Protein AF-X6MEN5-F1 (afdb_monomer_lite)

Sequence (130 aa):
MIDRKQEIPHSGVFADLMWSDPEDIDTWELSPRGAGWLFGHKVSDQFNQLNGVDLICRAHQLVQDGYKYHFEKENVITVWSAPNYVYRCGNVAAILQLDEKLNQEIKIFTETEQNKKALSLMKKNIMYFL

Secondary structure (DSSP, 8-state):
----SSPPPSSSHHHHHHH-EE-SSSSEEE-TTSSSEEE-HHHHHHHHHHHT-S-EEE--S--TTSEEEESTT--EEEE---TTGGGTS---EEEEEE-TT--EEEEEE---HHHHHHHHHHHHH-----

pLDDT: mean 91.79, std 12.65, range [38.53, 98.75]

Foldseek 3Di:
DDDDPDDQDQDDDSQQVVDEEEDCDCAWDPDPVSTHIHGYDNHLVVVCVVVVHQAAEEEDDDDQAQKDQDDPSSRYMYGAADACPVVPSRGWHWDWDQDPVGDTDIDIGHDDPVSVVVSVVVVVPPDDDD

InterPro domains:
  IPR004843 Calcineurin-like, phosphoesterase domain [PF00149] (2-63)
  IPR006186 Serine/threonine-specific protein phosphatase/bis(5-nucleosyl)-tetraphosphatase [PR00114] (52-72)
  IPR006186 Serine/threonine-specific protein phosphatase/bis(5-nucleosyl)-tetraphosphatase [PR00114] (75-91)
  IPR006186 Serine/threonine-specific protein phosphatase/bis(5-nucleosyl)-tetraphosphatase [SM00156] (1-113)
  IPR029052 Metallo-dependent phosphatase-like [G3DSA:3.60.21.10] (1-130)
  IPR029052 Metallo-dependent phosphatase-like [SSF56300] (2-117)
  IPR047129 Serine/Threonine protein phosphatase PP2A-like [PTHR45619] (2-130)

Structure (mmCIF, N/CA/C/O backbone):
data_AF-X6MEN5-F1
#
_entry.id   AF-X6MEN5-F1
#
loop_
_atom_site.group_PDB
_atom_site.id
_atom_site.type_symbol
_atom_site.label_atom_id
_atom_site.label_alt_id
_atom_site.label_comp_id
_atom_site.label_asym_id
_atom_site.label_entity_id
_atom_site.label_seq_id
_atom_site.pdbx_PDB_ins_code
_atom_site.Cartn_x
_atom_site.Cartn_y
_atom_site.Cartn_z
_atom_site.occupancy
_atom_site.B_iso_or_equiv
_atom_site.auth_seq_id
_atom_site.auth_comp_id
_atom_site.auth_asym_id
_atom_site.auth_atom_id
_atom_site.pdbx_PDB_model_num
ATOM 1 N N . MET A 1 1 ? 6.166 -21.739 -7.730 1.00 79.62 1 MET A N 1
ATOM 2 C CA . MET A 1 1 ? 5.606 -21.699 -6.359 1.00 79.62 1 MET A CA 1
ATOM 3 C C . MET A 1 1 ? 6.711 -21.240 -5.415 1.00 79.62 1 MET A C 1
ATOM 5 O O . MET A 1 1 ? 7.824 -21.718 -5.584 1.00 79.62 1 MET A O 1
ATOM 9 N N . ILE A 1 2 ? 6.442 -20.297 -4.503 1.00 91.62 2 ILE A N 1
ATOM 10 C CA . ILE A 1 2 ? 7.433 -19.755 -3.548 1.00 91.62 2 ILE A CA 1
ATOM 11 C C . ILE A 1 2 ? 7.409 -20.610 -2.272 1.00 91.62 2 ILE A C 1
ATOM 13 O O . ILE A 1 2 ? 6.3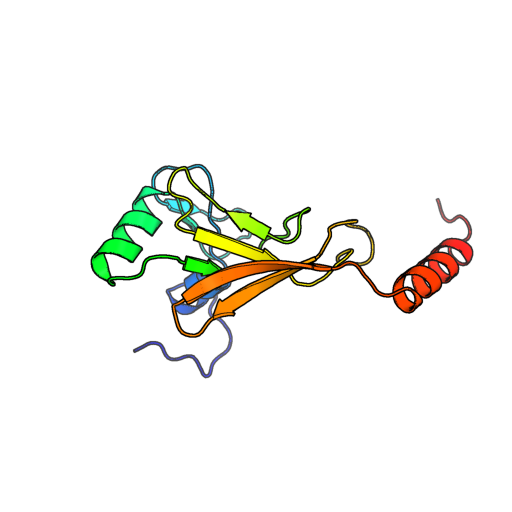31 -20.815 -1.711 1.00 91.62 2 ILE A O 1
ATOM 17 N N . ASP A 1 3 ? 8.563 -21.097 -1.807 1.00 93.31 3 ASP A N 1
ATOM 18 C CA . ASP A 1 3 ? 8.663 -21.720 -0.481 1.00 93.31 3 ASP A CA 1
ATOM 19 C C . ASP A 1 3 ? 8.713 -20.633 0.600 1.00 93.31 3 ASP A C 1
ATOM 21 O O . ASP A 1 3 ? 9.597 -19.780 0.598 1.00 93.31 3 ASP A O 1
ATOM 25 N N . ARG A 1 4 ? 7.739 -20.648 1.509 1.00 94.94 4 ARG A N 1
ATOM 26 C CA . ARG A 1 4 ? 7.506 -19.587 2.502 1.00 94.94 4 ARG A CA 1
ATOM 27 C C . ARG A 1 4 ? 7.565 -20.073 3.948 1.00 94.94 4 ARG A C 1
ATOM 29 O O . ARG A 1 4 ? 7.289 -19.297 4.855 1.00 94.94 4 ARG A O 1
ATOM 36 N N . LYS A 1 5 ? 7.860 -21.357 4.181 1.00 96.06 5 LYS A N 1
ATOM 37 C CA . LYS A 1 5 ? 8.004 -21.927 5.535 1.00 96.06 5 LYS A CA 1
ATOM 38 C C . LYS A 1 5 ? 9.465 -21.863 5.983 1.00 96.06 5 LYS A C 1
ATOM 40 O O . LYS A 1 5 ? 10.045 -22.861 6.395 1.00 96.06 5 LYS A O 1
ATOM 45 N N . GLN A 1 6 ? 10.043 -20.679 5.857 1.00 94.69 6 GLN A N 1
ATOM 46 C CA . GLN A 1 6 ? 11.438 -20.385 6.148 1.00 94.69 6 GLN A CA 1
ATOM 47 C C . GLN A 1 6 ? 11.557 -18.949 6.660 1.00 94.69 6 GLN A C 1
ATOM 49 O O . GLN A 1 6 ? 10.615 -18.165 6.520 1.00 94.69 6 GLN A O 1
ATOM 54 N N . GLU A 1 7 ? 12.714 -18.619 7.229 1.00 96.06 7 GLU A N 1
ATOM 55 C CA . GLU A 1 7 ? 13.070 -17.228 7.510 1.00 96.06 7 GLU A CA 1
ATOM 56 C C . GLU A 1 7 ? 13.048 -16.412 6.212 1.00 96.06 7 GLU A C 1
ATOM 58 O O . GLU A 1 7 ? 13.348 -16.947 5.140 1.00 96.06 7 GLU A O 1
ATOM 63 N N . ILE A 1 8 ? 12.683 -15.129 6.294 1.00 94.88 8 ILE A N 1
ATOM 64 C CA . ILE A 1 8 ? 12.683 -14.262 5.112 1.00 94.88 8 ILE A CA 1
ATOM 65 C C . ILE A 1 8 ? 14.128 -14.179 4.586 1.00 94.88 8 ILE A C 1
ATOM 67 O O . ILE A 1 8 ? 15.012 -13.734 5.320 1.00 94.88 8 ILE A O 1
ATOM 71 N N . PRO A 1 9 ? 14.397 -14.595 3.333 1.00 93.62 9 PRO A N 1
ATOM 72 C CA . PRO A 1 9 ? 15.739 -14.523 2.769 1.00 93.62 9 PRO A CA 1
ATOM 73 C C . PRO A 1 9 ? 16.235 -13.077 2.650 1.00 93.62 9 PRO A C 1
ATOM 75 O O . PRO A 1 9 ? 15.448 -12.135 2.616 1.00 93.62 9 PRO A O 1
ATOM 78 N N . HIS A 1 10 ? 17.547 -12.889 2.493 1.00 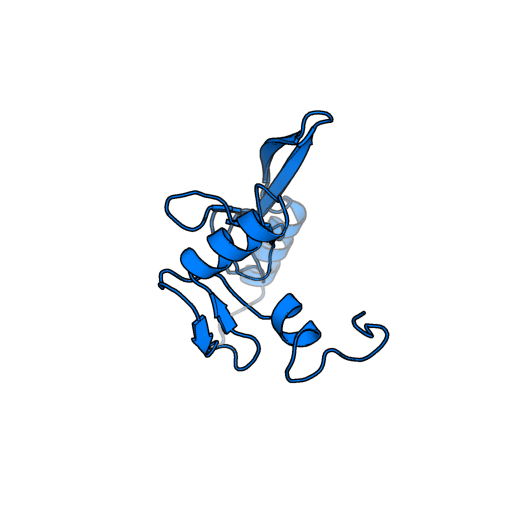90.38 10 HIS A N 1
ATOM 79 C CA . HIS A 1 10 ? 18.117 -11.559 2.242 1.00 90.38 10 HIS A CA 1
ATOM 80 C C . HIS A 1 10 ? 17.816 -11.012 0.836 1.00 90.38 10 HIS A C 1
ATOM 82 O O . HIS A 1 10 ? 17.968 -9.816 0.602 1.00 90.38 10 HIS A O 1
ATOM 88 N N . SER A 1 11 ? 17.421 -11.867 -0.111 1.00 92.25 11 SER A N 1
ATOM 89 C CA . SER A 1 11 ? 17.123 -11.478 -1.491 1.00 92.25 11 SER A CA 1
ATOM 90 C C . SER A 1 11 ? 16.145 -12.438 -2.170 1.00 92.25 11 SER A C 1
ATOM 92 O O . SER A 1 11 ? 15.890 -13.550 -1.699 1.00 92.25 11 SER A O 1
ATOM 94 N N . GLY A 1 12 ? 15.608 -11.999 -3.309 1.00 93.88 12 GLY A N 1
ATOM 95 C CA . GLY A 1 12 ? 14.678 -12.762 -4.131 1.00 93.88 12 GLY A CA 1
ATOM 96 C C . GLY A 1 12 ? 13.219 -12.518 -3.762 1.00 93.88 12 GLY A C 1
ATOM 97 O O . GLY A 1 12 ? 12.896 -11.814 -2.810 1.00 93.88 12 GLY A O 1
ATOM 98 N N . VAL A 1 13 ? 12.322 -13.160 -4.508 1.00 94.62 13 VAL A N 1
ATOM 99 C CA . VAL A 1 13 ? 10.892 -12.814 -4.548 1.00 94.62 13 VAL A CA 1
ATOM 100 C C . VAL A 1 13 ? 10.192 -12.773 -3.187 1.00 94.62 13 VAL A C 1
ATOM 102 O O . VAL A 1 13 ? 9.310 -11.946 -2.988 1.00 94.62 13 VAL A O 1
ATOM 105 N N . PHE A 1 14 ? 10.563 -13.633 -2.231 1.00 96.00 14 PHE A N 1
ATOM 106 C CA . PHE A 1 14 ? 9.959 -13.595 -0.896 1.00 96.00 14 PHE A CA 1
ATOM 107 C C . PHE A 1 14 ? 10.416 -12.355 -0.110 1.00 96.00 14 PHE A C 1
ATOM 109 O O . PHE A 1 14 ? 9.595 -11.690 0.516 1.00 96.00 14 PHE A O 1
ATOM 116 N N . ALA A 1 15 ? 11.699 -12.00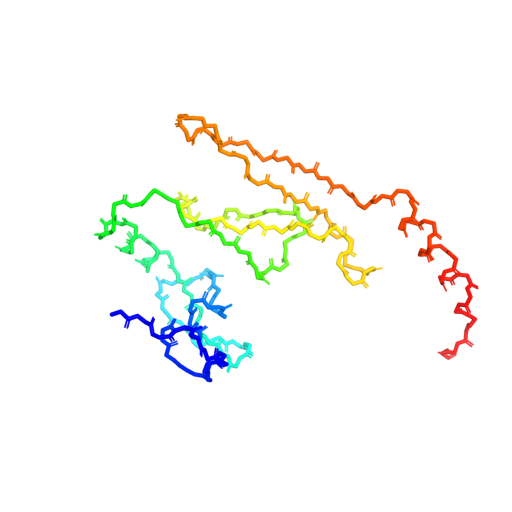1 -0.199 1.00 96.06 15 ALA A N 1
ATOM 117 C CA . ALA A 1 15 ? 12.219 -10.774 0.390 1.00 96.06 15 ALA A CA 1
ATOM 118 C C . ALA A 1 15 ? 11.589 -9.540 -0.273 1.00 96.06 15 ALA A C 1
ATOM 120 O O . ALA A 1 15 ? 11.098 -8.650 0.418 1.00 96.06 15 ALA A O 1
ATOM 121 N N . ASP A 1 16 ? 11.524 -9.528 -1.606 1.00 97.00 16 ASP A N 1
ATOM 122 C CA . ASP A 1 16 ? 10.998 -8.400 -2.375 1.00 97.00 16 ASP A CA 1
ATOM 123 C C . ASP A 1 16 ? 9.520 -8.135 -2.054 1.00 97.00 16 ASP A C 1
ATOM 125 O O . ASP A 1 16 ? 9.132 -6.978 -1.895 1.00 97.00 16 ASP A O 1
ATOM 129 N N . LEU A 1 17 ? 8.710 -9.184 -1.863 1.00 97.00 17 LEU A N 1
ATOM 130 C CA . LEU A 1 17 ? 7.311 -9.059 -1.432 1.00 97.00 17 LEU A CA 1
ATOM 131 C C . LEU A 1 17 ? 7.154 -8.412 -0.048 1.00 97.00 17 LEU A C 1
ATOM 133 O O . LEU A 1 17 ? 6.131 -7.782 0.214 1.00 97.00 17 LEU A O 1
ATOM 137 N N . MET A 1 18 ? 8.129 -8.588 0.846 1.00 96.69 18 MET A N 1
ATOM 138 C CA . MET A 1 18 ? 8.062 -8.095 2.226 1.00 96.69 18 MET A CA 1
ATOM 139 C C . MET A 1 18 ? 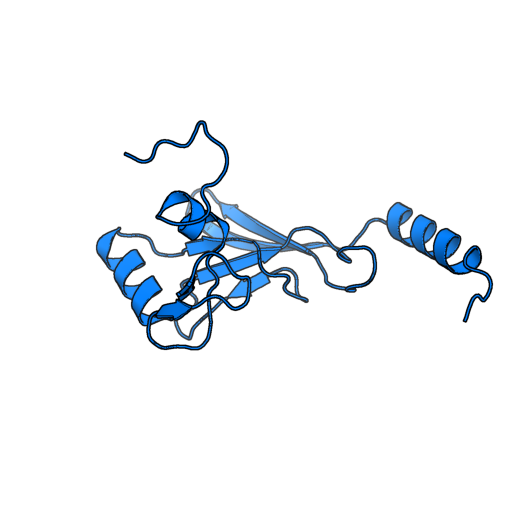8.678 -6.705 2.402 1.00 96.69 18 MET A C 1
ATOM 141 O O . MET A 1 18 ? 8.249 -5.974 3.293 1.00 96.69 18 MET A O 1
ATOM 145 N N . TRP A 1 19 ? 9.658 -6.340 1.569 1.00 97.38 19 TRP A N 1
ATOM 146 C CA . TRP A 1 19 ? 10.511 -5.166 1.795 1.00 97.38 19 TRP A CA 1
ATOM 147 C C . TRP A 1 19 ? 10.455 -4.092 0.702 1.00 97.38 19 TRP A C 1
ATOM 149 O O . TRP A 1 19 ? 10.990 -3.005 0.910 1.00 97.38 19 TRP A O 1
ATOM 159 N N . SER A 1 20 ? 9.833 -4.362 -0.449 1.00 98.31 20 SER A N 1
ATOM 160 C CA . SER A 1 20 ? 9.767 -3.378 -1.540 1.00 98.31 20 SER A CA 1
ATOM 161 C C . SER A 1 20 ? 8.739 -2.277 -1.277 1.00 98.31 20 SER A C 1
ATOM 163 O O . SER A 1 20 ? 7.689 -2.526 -0.679 1.00 98.31 20 SER A O 1
ATOM 165 N N . ASP A 1 21 ? 9.018 -1.074 -1.773 1.00 98.62 21 ASP A N 1
ATOM 166 C CA . ASP A 1 21 ? 8.248 0.145 -1.518 1.00 98.62 21 ASP A CA 1
ATOM 167 C C . ASP A 1 21 ? 7.903 0.898 -2.816 1.00 98.62 21 ASP A C 1
ATOM 169 O O . ASP A 1 21 ? 8.750 0.986 -3.701 1.00 98.62 21 ASP A O 1
ATOM 173 N N . PRO A 1 22 ? 6.693 1.474 -2.947 1.00 98.44 22 PRO A N 1
ATOM 174 C CA . PRO A 1 22 ? 6.400 2.419 -4.018 1.00 98.44 22 PRO A CA 1
ATOM 175 C C . PRO A 1 22 ? 7.181 3.728 -3.820 1.00 98.44 22 PRO A C 1
ATOM 177 O O . PRO A 1 22 ? 7.276 4.230 -2.694 1.00 98.44 22 PRO A O 1
ATOM 180 N N . GLU A 1 23 ? 7.696 4.291 -4.911 1.00 98.00 23 GLU A N 1
ATOM 181 C CA . GLU A 1 23 ? 8.376 5.595 -4.952 1.00 98.00 23 GLU A CA 1
ATOM 182 C C . GLU A 1 23 ? 8.079 6.322 -6.273 1.00 98.00 23 GLU A C 1
ATOM 184 O O . GLU A 1 23 ? 7.800 5.663 -7.274 1.00 98.00 23 GLU A O 1
ATOM 189 N N . ASP A 1 24 ? 8.144 7.658 -6.288 1.00 96.88 24 ASP A N 1
ATOM 190 C CA . ASP A 1 24 ? 7.930 8.503 -7.477 1.00 96.88 24 ASP A CA 1
ATOM 191 C C . ASP A 1 24 ? 9.081 8.391 -8.498 1.00 96.88 24 ASP A C 1
ATOM 193 O O . ASP A 1 24 ? 9.863 9.310 -8.739 1.00 96.88 24 ASP A O 1
ATOM 197 N N . ILE A 1 25 ? 9.197 7.193 -9.066 1.00 97.88 25 ILE A N 1
ATOM 198 C CA . ILE A 1 25 ? 10.136 6.789 -10.106 1.00 97.88 25 ILE A CA 1
ATOM 199 C C . ILE A 1 25 ? 9.377 6.080 -11.233 1.00 97.88 25 ILE A C 1
ATOM 201 O O . ILE A 1 25 ? 8.199 5.722 -11.126 1.00 97.88 25 ILE A O 1
ATOM 205 N N . ASP A 1 26 ? 10.068 5.841 -12.343 1.00 98.19 26 ASP A N 1
ATOM 206 C CA . ASP A 1 26 ? 9.467 5.175 -13.495 1.00 98.19 26 ASP A CA 1
ATOM 207 C C . ASP A 1 26 ? 9.374 3.659 -13.315 1.00 98.19 26 ASP A C 1
ATOM 209 O O . ASP A 1 26 ? 8.343 3.062 -13.622 1.00 98.19 26 ASP A O 1
ATOM 213 N N . THR A 1 27 ? 10.464 3.022 -12.873 1.00 98.38 27 THR A N 1
ATOM 214 C CA . THR A 1 27 ? 10.595 1.557 -12.877 1.00 98.38 27 THR A CA 1
ATOM 215 C C . THR A 1 27 ? 11.118 1.003 -11.559 1.00 98.38 27 THR A C 1
ATOM 217 O O . THR A 1 27 ? 10.357 0.961 -10.607 1.00 98.38 27 THR A O 1
ATOM 220 N N . TRP A 1 28 ? 12.370 0.556 -11.487 1.00 98.25 28 TRP A N 1
ATOM 221 C CA . TRP A 1 28 ? 12.950 -0.065 -10.301 1.00 98.25 28 TRP A CA 1
ATOM 222 C C . TRP A 1 28 ? 14.202 0.679 -9.860 1.00 98.25 28 TRP A C 1
ATOM 224 O O . TRP A 1 28 ? 15.048 1.007 -10.691 1.00 98.25 28 TRP A O 1
ATOM 234 N N . GLU A 1 29 ? 14.363 0.851 -8.553 1.00 98.19 29 GLU A N 1
ATOM 235 C CA . GLU A 1 29 ? 15.605 1.323 -7.940 1.00 98.19 29 GLU A CA 1
ATOM 236 C C . GLU A 1 29 ? 15.950 0.503 -6.696 1.00 98.19 29 GLU A C 1
ATOM 238 O O . GLU A 1 29 ? 15.104 -0.180 -6.115 1.00 98.19 29 GLU A O 1
ATOM 243 N N . LEU A 1 30 ? 17.217 0.545 -6.284 1.00 96.88 30 LEU A N 1
ATOM 244 C CA . LEU A 1 30 ? 17.650 -0.139 -5.070 1.00 96.88 30 LEU A CA 1
ATOM 245 C C . LEU A 1 30 ? 17.011 0.510 -3.843 1.00 96.88 30 LEU A C 1
ATOM 247 O O . LEU A 1 30 ? 17.079 1.724 -3.658 1.00 96.88 30 LEU A O 1
ATOM 251 N N . SER A 1 31 ? 16.442 -0.320 -2.970 1.00 96.81 31 SER A N 1
ATOM 252 C CA . SER A 1 31 ? 15.867 0.164 -1.721 1.00 96.81 31 SER A CA 1
ATOM 253 C C . SER A 1 31 ? 16.957 0.708 -0.789 1.00 96.81 31 SER A C 1
ATOM 255 O O . SER A 1 31 ? 17.888 -0.028 -0.436 1.00 96.81 31 SER A O 1
ATOM 257 N N . PRO A 1 32 ? 16.825 1.947 -0.278 1.00 95.75 32 PRO A N 1
ATOM 258 C CA . PRO A 1 32 ? 17.740 2.485 0.725 1.00 95.75 32 PRO A CA 1
ATOM 259 C C . PRO A 1 32 ? 17.611 1.769 2.081 1.00 95.75 32 PRO A C 1
ATOM 261 O O . PRO A 1 32 ? 18.423 1.998 2.975 1.00 95.75 32 PRO A O 1
ATOM 264 N N . ARG A 1 33 ? 16.612 0.887 2.256 1.00 94.25 33 ARG A N 1
ATOM 265 C CA . ARG A 1 33 ? 16.450 0.049 3.457 1.00 94.25 33 ARG A CA 1
ATOM 266 C C . ARG A 1 33 ? 17.414 -1.137 3.505 1.00 94.25 33 ARG A C 1
ATOM 268 O O . ARG A 1 33 ? 17.480 -1.808 4.530 1.00 94.25 33 ARG A O 1
ATOM 275 N N . GLY A 1 34 ? 18.127 -1.417 2.410 1.00 93.38 34 GLY A N 1
ATOM 276 C CA . GLY A 1 34 ? 19.059 -2.543 2.307 1.00 93.38 34 GLY A CA 1
ATOM 277 C C . GLY A 1 34 ? 18.414 -3.893 1.971 1.00 93.38 34 GLY A C 1
ATOM 278 O O . GLY A 1 34 ? 19.118 -4.898 1.945 1.00 93.38 34 GLY A O 1
ATOM 279 N N . ALA A 1 35 ? 17.104 -3.929 1.703 1.00 94.69 35 ALA A N 1
ATOM 280 C CA . ALA A 1 35 ? 16.375 -5.103 1.222 1.00 94.69 35 ALA A CA 1
ATOM 281 C C . ALA A 1 35 ? 15.186 -4.675 0.345 1.00 94.69 35 ALA A C 1
ATOM 283 O O . ALA A 1 35 ? 14.591 -3.618 0.579 1.00 94.69 35 ALA A O 1
ATOM 284 N N . GLY A 1 36 ? 14.838 -5.506 -0.640 1.00 96.31 36 GLY A N 1
ATOM 285 C CA . GLY A 1 36 ? 13.796 -5.212 -1.623 1.00 96.31 36 GLY A CA 1
ATOM 286 C C . GLY A 1 36 ? 14.177 -4.099 -2.603 1.00 96.31 36 GLY A C 1
ATOM 287 O O . GLY A 1 36 ? 15.336 -3.683 -2.696 1.00 96.31 36 GLY A O 1
ATOM 288 N N . TRP A 1 37 ? 13.174 -3.602 -3.322 1.00 98.00 37 TRP A N 1
ATOM 289 C CA . TRP A 1 37 ? 13.326 -2.576 -4.350 1.00 98.00 37 TRP A CA 1
ATOM 290 C C . TRP A 1 37 ? 12.368 -1.413 -4.118 1.00 98.00 37 TRP A C 1
ATOM 292 O O . TRP A 1 37 ? 11.291 -1.580 -3.546 1.00 98.00 37 TRP A O 1
ATOM 302 N N . LEU A 1 38 ? 12.737 -0.236 -4.605 1.00 98.56 38 LEU A N 1
ATOM 303 C CA . LEU A 1 38 ? 11.757 0.795 -4.905 1.00 98.56 38 LEU A CA 1
ATOM 304 C C . LEU A 1 38 ? 11.112 0.467 -6.249 1.00 98.56 38 LEU A C 1
ATOM 306 O O . LEU A 1 38 ? 11.818 0.064 -7.177 1.00 98.56 38 LEU A O 1
ATOM 310 N N . PHE A 1 39 ? 9.796 0.632 -6.358 1.00 98.75 39 PHE A N 1
ATOM 311 C CA . PHE A 1 39 ? 9.070 0.435 -7.607 1.00 98.75 39 PHE A CA 1
ATOM 312 C C . PHE A 1 39 ? 8.204 1.639 -7.971 1.00 98.75 39 PHE A C 1
ATOM 314 O O . PHE A 1 39 ? 7.570 2.262 -7.124 1.00 98.75 39 PHE A O 1
ATOM 321 N N . GLY A 1 40 ? 8.179 1.936 -9.262 1.00 98.62 40 GLY A N 1
ATOM 322 C CA . GLY A 1 40 ? 7.470 3.046 -9.868 1.00 98.62 40 GLY A CA 1
ATOM 323 C C . GLY A 1 40 ? 6.163 2.648 -10.538 1.00 98.62 40 GLY A C 1
ATOM 324 O O . GLY A 1 40 ? 5.820 1.467 -10.655 1.00 98.62 40 GLY A O 1
ATOM 325 N N . HIS A 1 41 ? 5.463 3.653 -11.059 1.00 98.50 41 HIS A N 1
ATOM 326 C CA . HIS A 1 41 ? 4.137 3.486 -11.654 1.00 98.50 41 HIS A CA 1
ATOM 327 C C . HIS A 1 41 ? 4.110 2.505 -12.842 1.00 98.50 41 HIS A C 1
ATOM 329 O O . HIS A 1 41 ? 3.152 1.749 -12.984 1.00 98.50 41 HIS A O 1
ATOM 335 N N . LYS A 1 42 ? 5.159 2.440 -13.683 1.00 98.62 42 LYS A N 1
ATOM 336 C CA . LYS A 1 42 ? 5.173 1.508 -14.833 1.00 98.62 42 LYS A CA 1
ATOM 337 C C . LYS A 1 42 ? 5.190 0.052 -14.378 1.00 98.62 42 LYS A C 1
ATOM 339 O O . LYS A 1 42 ? 4.621 -0.807 -15.048 1.00 98.62 42 LYS A O 1
ATOM 344 N N . VAL A 1 43 ? 5.835 -0.224 -13.244 1.00 98.50 43 VAL A N 1
ATOM 345 C CA . VAL A 1 43 ? 5.919 -1.568 -12.665 1.00 98.50 43 VAL A CA 1
ATOM 346 C C . VAL A 1 43 ? 4.564 -2.000 -12.125 1.00 98.50 43 VAL A C 1
ATOM 348 O O . VAL A 1 43 ? 4.107 -3.093 -12.458 1.00 98.50 43 VAL A O 1
ATOM 351 N N . SER A 1 44 ? 3.910 -1.154 -11.322 1.00 98.31 44 SER A N 1
ATOM 352 C CA . SER A 1 44 ? 2.582 -1.463 -10.784 1.00 98.31 44 SER A CA 1
ATOM 353 C C . SER A 1 44 ? 1.537 -1.560 -11.891 1.00 98.31 44 SER A C 1
ATOM 355 O O . SER A 1 44 ? 0.745 -2.496 -11.888 1.00 98.31 44 SER A O 1
ATOM 357 N N . ASP A 1 45 ? 1.585 -0.675 -12.890 1.00 98.38 45 ASP A N 1
ATOM 358 C CA . ASP A 1 45 ? 0.700 -0.718 -14.056 1.00 98.38 45 ASP A CA 1
ATOM 359 C C . ASP A 1 45 ? 0.826 -2.033 -14.825 1.00 98.38 45 ASP A C 1
ATOM 361 O O . ASP A 1 45 ? -0.176 -2.691 -15.115 1.00 98.38 45 ASP A O 1
ATOM 365 N N . GLN A 1 46 ? 2.060 -2.434 -15.137 1.00 98.44 46 GLN A N 1
ATOM 366 C CA . GLN A 1 46 ? 2.321 -3.679 -15.846 1.00 98.44 46 GLN A CA 1
ATOM 367 C C . GLN A 1 46 ? 1.890 -4.889 -15.010 1.00 98.44 46 GLN A C 1
ATOM 369 O O . GLN A 1 46 ? 1.260 -5.804 -15.539 1.00 98.44 46 GLN A O 1
ATOM 374 N N . PHE A 1 47 ? 2.205 -4.902 -13.712 1.00 98.50 47 PHE A N 1
ATOM 375 C CA . PHE A 1 47 ? 1.799 -5.977 -12.810 1.00 98.50 47 PHE A CA 1
ATOM 376 C C . PHE A 1 47 ? 0.273 -6.109 -12.755 1.00 98.50 47 PHE A C 1
ATOM 378 O O . PHE A 1 47 ? -0.253 -7.212 -12.919 1.00 98.50 47 PHE A O 1
ATOM 385 N N . ASN A 1 48 ? -0.435 -4.993 -12.590 1.00 98.31 48 ASN A N 1
ATOM 386 C CA . ASN A 1 48 ? -1.889 -4.957 -12.505 1.00 98.31 48 ASN A CA 1
ATOM 387 C C . ASN A 1 48 ? -2.542 -5.443 -13.799 1.00 98.31 48 ASN A C 1
ATOM 389 O O . ASN A 1 48 ? -3.402 -6.324 -13.765 1.00 98.31 48 ASN A O 1
ATOM 393 N N . GLN A 1 49 ? -2.065 -4.956 -14.948 1.00 98.25 49 GLN A N 1
ATOM 394 C CA . GLN A 1 49 ? -2.565 -5.368 -16.258 1.00 98.25 49 GLN A CA 1
ATOM 395 C C . GLN A 1 49 ? -2.346 -6.863 -16.521 1.00 98.25 49 GLN A C 1
ATOM 397 O O . GLN A 1 49 ? -3.257 -7.545 -16.987 1.00 98.25 49 GLN A O 1
ATOM 402 N N . LEU A 1 50 ? -1.148 -7.382 -16.237 1.00 98.50 50 LEU A N 1
ATOM 403 C CA . LEU A 1 50 ? -0.811 -8.783 -16.500 1.00 98.50 50 LEU A CA 1
ATOM 404 C C . LEU A 1 50 ? -1.599 -9.755 -15.618 1.00 98.50 50 LEU A C 1
ATOM 406 O O . LEU A 1 50 ? -1.899 -10.863 -16.057 1.00 98.50 50 LEU A O 1
ATOM 410 N N . ASN A 1 51 ? -1.916 -9.353 -14.386 1.00 98.19 51 ASN A N 1
ATOM 411 C CA . ASN A 1 51 ? -2.600 -10.210 -13.418 1.00 98.19 51 ASN A CA 1
ATOM 412 C C . ASN A 1 51 ? -4.109 -9.942 -13.322 1.00 98.19 51 ASN A C 1
ATOM 414 O O . ASN A 1 51 ? -4.795 -10.661 -12.599 1.00 98.19 51 ASN A O 1
ATOM 418 N N . GLY A 1 52 ? -4.631 -8.942 -14.040 1.00 97.75 52 GLY A N 1
ATOM 419 C CA . GLY A 1 52 ? -6.046 -8.571 -13.993 1.00 97.75 52 GLY A CA 1
ATOM 420 C C . GLY A 1 52 ? -6.489 -8.085 -12.612 1.00 97.75 52 GLY A C 1
ATOM 421 O O . GLY A 1 52 ? -7.560 -8.470 -12.152 1.00 97.75 52 GLY A O 1
ATOM 422 N N . VAL A 1 53 ? -5.649 -7.297 -11.934 1.00 97.12 53 VAL A N 1
ATOM 423 C CA . VAL A 1 53 ? -5.959 -6.710 -10.621 1.00 97.12 53 VAL A CA 1
ATOM 424 C C . VAL A 1 53 ? -6.054 -5.193 -10.724 1.00 97.12 53 VAL A C 1
ATOM 426 O O . VAL A 1 53 ? -5.243 -4.567 -11.401 1.00 97.12 53 VAL A O 1
ATOM 429 N N . ASP A 1 54 ? -7.024 -4.597 -10.034 1.00 96.31 54 ASP A N 1
ATOM 430 C CA . ASP A 1 54 ? -7.270 -3.151 -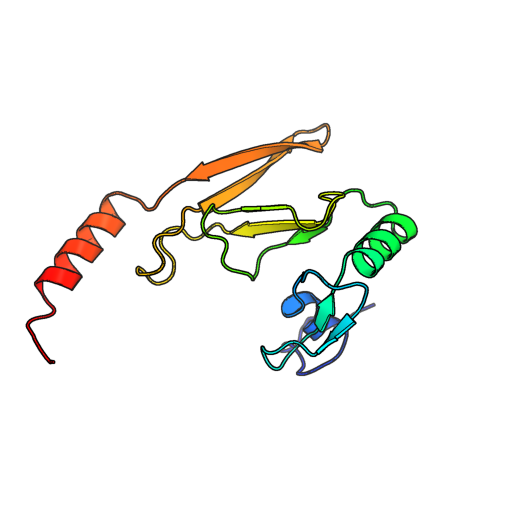10.115 1.00 96.31 54 ASP A CA 1
ATOM 431 C C . ASP A 1 54 ? -6.400 -2.345 -9.138 1.00 96.31 54 ASP A C 1
ATOM 433 O O . ASP A 1 54 ? -6.003 -1.217 -9.430 1.00 96.31 54 ASP A O 1
ATOM 437 N N . LEU A 1 55 ? -6.086 -2.928 -7.976 1.00 98.00 55 LEU A N 1
ATOM 438 C CA . LEU A 1 55 ? -5.437 -2.239 -6.864 1.00 98.00 55 LEU A CA 1
ATOM 439 C C . LEU A 1 55 ? -4.446 -3.153 -6.135 1.00 98.00 55 LEU A C 1
ATOM 441 O O . LEU A 1 55 ? -4.806 -4.236 -5.671 1.00 98.00 55 LEU A O 1
ATOM 445 N N . ILE A 1 56 ? -3.217 -2.672 -5.943 1.00 98.50 56 ILE A N 1
ATOM 446 C CA . ILE A 1 56 ? -2.262 -3.263 -4.998 1.00 98.50 56 ILE A CA 1
ATOM 447 C C . ILE A 1 56 ? -2.488 -2.614 -3.632 1.00 98.50 56 ILE A C 1
ATOM 449 O O . ILE A 1 56 ? -2.159 -1.447 -3.430 1.00 98.50 56 ILE A O 1
ATOM 453 N N . CYS A 1 57 ? -3.019 -3.371 -2.673 1.00 98.25 57 CYS A N 1
ATOM 454 C CA . CYS A 1 57 ? -3.127 -2.932 -1.281 1.00 98.25 57 CYS A CA 1
ATOM 455 C C . CYS A 1 57 ? -1.938 -3.444 -0.463 1.00 98.25 57 CYS A C 1
ATOM 457 O O . CYS A 1 57 ? -1.648 -4.643 -0.459 1.00 98.25 57 CYS A O 1
ATOM 459 N N . ARG A 1 58 ? -1.243 -2.537 0.230 1.00 98.62 58 ARG A N 1
ATOM 460 C CA . ARG A 1 58 ? -0.028 -2.845 0.993 1.00 98.62 58 ARG A CA 1
ATOM 461 C C . ARG A 1 58 ? 0.087 -2.044 2.299 1.00 98.62 58 ARG A C 1
ATOM 463 O O . ARG A 1 58 ? -0.726 -1.168 2.571 1.00 98.62 58 ARG A O 1
ATOM 470 N N . ALA A 1 59 ? 1.135 -2.313 3.082 1.00 98.25 59 ALA A N 1
ATOM 471 C CA . ALA A 1 59 ? 1.459 -1.603 4.328 1.00 98.25 59 ALA A CA 1
ATOM 472 C C . ALA A 1 59 ? 2.931 -1.125 4.349 1.00 98.25 59 ALA A C 1
ATOM 474 O O . ALA A 1 59 ? 3.351 -0.441 3.424 1.00 98.25 59 ALA A O 1
ATOM 475 N N . HIS A 1 60 ? 3.712 -1.503 5.373 1.00 97.94 60 HIS A N 1
ATOM 476 C CA . HIS A 1 60 ? 5.169 -1.307 5.546 1.00 97.94 60 HIS A CA 1
ATOM 477 C C . HIS A 1 60 ? 5.685 0.139 5.687 1.00 97.94 60 HIS A C 1
ATOM 479 O O . HIS A 1 60 ? 6.470 0.410 6.594 1.00 97.94 60 HIS A O 1
ATOM 485 N N . GLN A 1 61 ? 5.258 1.074 4.836 1.00 97.31 61 GLN A N 1
ATOM 486 C CA . GLN A 1 61 ? 5.621 2.487 4.943 1.00 97.31 61 GLN A CA 1
ATOM 487 C C . GLN A 1 61 ? 4.690 3.210 5.916 1.00 97.31 61 GLN A C 1
ATOM 489 O O . GLN A 1 61 ? 3.468 3.179 5.766 1.00 97.31 61 GLN A O 1
ATOM 494 N N . LEU A 1 62 ? 5.277 3.909 6.888 1.00 96.19 62 LEU A N 1
ATOM 495 C CA . LEU A 1 62 ? 4.537 4.844 7.728 1.00 96.19 62 LEU A CA 1
ATOM 496 C C . LEU A 1 62 ? 3.969 5.973 6.857 1.00 96.19 62 LEU A C 1
ATOM 498 O O . LEU A 1 62 ? 4.716 6.658 6.160 1.00 96.19 62 LEU A O 1
ATOM 502 N N . VAL A 1 63 ? 2.662 6.196 6.959 1.00 96.44 63 VAL A N 1
ATOM 503 C CA . VAL A 1 63 ? 1.941 7.300 6.315 1.00 96.44 63 VAL A CA 1
ATOM 504 C C . VAL A 1 63 ? 1.209 8.095 7.391 1.00 96.44 63 VAL A C 1
ATOM 506 O O . VAL A 1 63 ? 0.542 7.518 8.250 1.00 96.44 63 VAL A O 1
ATOM 509 N N . GLN A 1 64 ? 1.384 9.419 7.389 1.00 95.75 64 GLN A N 1
ATOM 510 C CA . GLN A 1 64 ? 0.899 10.284 8.474 1.00 95.75 64 GLN A CA 1
ATOM 511 C C . GLN A 1 64 ? -0.627 10.275 8.593 1.00 95.75 64 GLN A C 1
ATOM 513 O O . GLN A 1 64 ? -1.150 10.214 9.704 1.00 95.75 64 GLN A O 1
ATOM 518 N N . ASP A 1 65 ? -1.318 10.215 7.457 1.00 96.88 65 ASP A N 1
ATOM 519 C CA . ASP A 1 65 ? -2.781 10.214 7.379 1.00 96.88 65 ASP A CA 1
ATOM 520 C C . ASP A 1 65 ? -3.390 8.804 7.498 1.00 96.88 65 ASP A C 1
ATOM 522 O O . ASP A 1 65 ? -4.582 8.599 7.275 1.00 96.88 65 ASP A O 1
ATOM 526 N N . GLY A 1 66 ? -2.579 7.800 7.851 1.00 97.62 66 GLY A N 1
ATOM 527 C CA . GLY A 1 66 ? -3.005 6.407 7.995 1.00 97.62 66 GLY A CA 1
ATOM 528 C C . GLY A 1 66 ? -3.181 5.662 6.669 1.00 97.62 66 GLY A C 1
ATOM 529 O O . GLY A 1 66 ? -3.183 4.435 6.668 1.00 97.62 66 GLY A O 1
ATOM 530 N N . TYR A 1 67 ? -3.260 6.356 5.535 1.00 98.44 67 TYR A N 1
ATOM 531 C CA . TYR A 1 67 ? -3.228 5.759 4.201 1.00 98.44 67 TYR A CA 1
ATOM 532 C C . TYR A 1 67 ? -2.578 6.707 3.180 1.00 98.44 67 TYR A C 1
ATOM 534 O O . TYR A 1 67 ? -2.397 7.892 3.455 1.00 98.44 67 TYR A O 1
ATOM 542 N N . LYS A 1 68 ? -2.204 6.183 2.011 1.00 98.25 68 LYS A N 1
ATOM 543 C CA . LYS A 1 68 ? -1.733 6.957 0.854 1.00 98.25 68 LYS A CA 1
ATOM 544 C C . LYS A 1 68 ? -1.994 6.176 -0.429 1.00 98.25 68 LYS A C 1
ATOM 546 O O . LYS A 1 68 ? -1.503 5.053 -0.550 1.00 98.25 68 LYS A O 1
ATOM 551 N N . TYR A 1 69 ? -2.702 6.777 -1.380 1.00 98.31 69 TYR A N 1
ATOM 552 C CA . TYR A 1 69 ? -2.663 6.329 -2.771 1.00 98.31 69 TYR A CA 1
ATOM 553 C C . TYR A 1 69 ? -1.375 6.823 -3.427 1.00 98.31 69 TYR A C 1
ATOM 555 O O . TYR A 1 69 ? -0.938 7.954 -3.197 1.00 98.31 69 TYR A O 1
ATOM 563 N N . HIS A 1 70 ? -0.735 5.951 -4.194 1.00 98.31 70 HIS A N 1
ATOM 564 C CA . HIS A 1 70 ? 0.489 6.259 -4.923 1.00 98.31 70 HIS A CA 1
ATOM 565 C C . HIS A 1 70 ? 0.209 6.354 -6.414 1.00 98.31 70 HIS A C 1
ATOM 567 O O . HIS A 1 70 ? -0.670 5.663 -6.931 1.00 98.31 70 HIS A O 1
ATOM 573 N N . PHE A 1 71 ? 1.043 7.154 -7.081 1.00 98.19 71 PHE A N 1
ATOM 574 C CA . PHE A 1 71 ? 0.999 7.416 -8.518 1.00 98.19 71 PHE A CA 1
ATOM 575 C C . PHE A 1 71 ? -0.288 8.116 -8.974 1.00 98.19 71 PHE A C 1
ATOM 577 O O . PHE A 1 71 ? -1.284 8.175 -8.262 1.00 98.19 71 PHE A O 1
ATOM 584 N N . GLU A 1 72 ? -0.275 8.637 -10.199 1.00 97.06 72 GLU A N 1
ATOM 585 C CA . GLU A 1 72 ? -1.425 9.349 -10.775 1.00 97.06 72 GLU A CA 1
ATOM 586 C C . GLU A 1 72 ? -2.671 8.459 -10.915 1.00 97.06 72 GLU A C 1
ATOM 588 O O . GLU A 1 72 ? -3.794 8.929 -10.768 1.00 97.06 72 GLU A O 1
ATOM 593 N N . LYS A 1 73 ? -2.482 7.158 -11.174 1.00 97.12 73 LYS A N 1
ATOM 594 C CA . LYS A 1 73 ? -3.580 6.192 -11.341 1.00 97.12 73 LYS A CA 1
ATOM 595 C C . LYS A 1 73 ? -4.176 5.685 -10.032 1.00 97.12 73 LYS A C 1
ATOM 597 O O . LYS A 1 73 ? -5.152 4.943 -10.090 1.00 97.12 73 LYS A O 1
ATOM 602 N N . GLU A 1 74 ? -3.561 6.000 -8.891 1.00 97.69 74 GLU A N 1
ATOM 603 C CA . GLU A 1 74 ? -4.007 5.551 -7.566 1.00 97.69 74 GLU A CA 1
ATOM 604 C C . GLU A 1 74 ? -4.216 4.023 -7.466 1.00 97.69 74 GLU A C 1
ATOM 606 O O . GLU A 1 74 ? -5.004 3.521 -6.669 1.00 97.69 74 GLU A O 1
ATOM 611 N N . ASN A 1 75 ? -3.480 3.248 -8.269 1.00 97.19 75 ASN A N 1
ATOM 612 C CA . ASN A 1 75 ? -3.619 1.792 -8.371 1.00 97.19 75 ASN A CA 1
ATOM 613 C C . ASN A 1 75 ? -2.721 1.019 -7.390 1.00 97.19 75 ASN A C 1
ATOM 615 O O . ASN A 1 75 ? -2.639 -0.215 -7.436 1.00 97.19 75 ASN A O 1
ATOM 619 N N . VAL A 1 76 ? -2.075 1.743 -6.474 1.00 98.69 76 VAL A N 1
ATOM 620 C CA . VAL A 1 76 ? -1.358 1.215 -5.315 1.00 98.69 76 VAL A CA 1
ATOM 621 C C . VAL A 1 76 ? -1.743 2.041 -4.095 1.00 98.69 76 VAL A C 1
ATOM 623 O O . VAL A 1 76 ? -1.641 3.265 -4.117 1.00 98.69 76 VAL A O 1
ATOM 626 N N . ILE A 1 77 ? -2.135 1.381 -3.008 1.00 98.62 77 ILE A N 1
ATOM 627 C CA . ILE A 1 77 ? -2.456 2.025 -1.734 1.00 98.62 77 ILE A CA 1
ATOM 628 C C . ILE A 1 77 ? -1.586 1.461 -0.610 1.00 98.62 77 ILE A C 1
ATOM 630 O O . ILE A 1 77 ? -1.496 0.247 -0.416 1.00 98.62 77 ILE A O 1
ATOM 634 N N . THR A 1 78 ? -0.966 2.351 0.163 1.00 98.75 78 THR A N 1
ATOM 635 C CA . THR A 1 78 ? -0.404 2.022 1.478 1.00 98.75 78 THR A CA 1
ATOM 636 C C . THR A 1 78 ? -1.446 2.307 2.549 1.00 98.75 78 THR A C 1
ATOM 638 O O . THR A 1 78 ? -1.955 3.421 2.616 1.00 98.75 78 THR A O 1
ATOM 641 N N . VAL A 1 79 ? -1.719 1.335 3.418 1.00 98.69 79 VAL A N 1
ATOM 642 C CA . VAL A 1 79 ? -2.572 1.470 4.606 1.00 98.69 79 VAL A CA 1
ATOM 643 C C . VAL A 1 79 ? -1.741 1.175 5.853 1.00 98.69 79 VAL A C 1
ATOM 645 O O . VAL A 1 79 ? -0.998 0.195 5.916 1.00 98.69 79 VAL A O 1
ATOM 648 N N . TRP A 1 80 ? -1.872 2.026 6.863 1.00 98.38 80 TRP A N 1
ATOM 649 C CA . TRP A 1 80 ? -1.150 1.950 8.122 1.00 98.38 80 TRP A CA 1
ATOM 650 C C . TRP A 1 80 ? -2.120 1.957 9.300 1.00 98.38 80 TRP A C 1
ATOM 652 O O . TRP A 1 80 ? -2.839 2.927 9.520 1.00 98.38 80 TRP A O 1
ATOM 662 N N . SER A 1 81 ? -2.116 0.892 10.101 1.00 97.94 81 SER A N 1
ATOM 663 C CA . SER A 1 81 ? -3.126 0.681 11.151 1.00 97.94 81 SER A CA 1
ATOM 664 C C . SER A 1 81 ? -2.607 0.880 12.584 1.00 97.94 81 SER A C 1
ATOM 666 O O . SER A 1 81 ? -3.295 0.524 13.538 1.00 97.94 81 SER A O 1
ATOM 668 N N . ALA A 1 82 ? -1.404 1.438 12.766 1.00 96.38 82 ALA A N 1
ATOM 669 C CA . ALA A 1 82 ? -0.822 1.701 14.088 1.00 96.38 82 ALA A CA 1
ATOM 670 C C . ALA A 1 82 ? -0.757 3.217 14.376 1.00 96.38 82 ALA A C 1
ATOM 672 O O . ALA A 1 82 ? 0.181 3.881 13.918 1.00 96.38 82 ALA A O 1
ATOM 673 N N . PRO A 1 83 ? -1.730 3.791 15.111 1.00 95.69 83 PRO A N 1
ATOM 674 C CA . PRO A 1 83 ? -1.767 5.227 15.363 1.00 95.69 83 PRO A CA 1
ATOM 675 C C . PRO A 1 83 ? -0.664 5.626 16.341 1.00 95.69 83 PRO A C 1
ATOM 677 O O . PRO A 1 83 ? -0.286 4.841 17.215 1.00 95.69 83 PRO A O 1
ATOM 680 N N . ASN A 1 84 ? -0.158 6.848 16.182 1.00 90.25 84 ASN A N 1
ATOM 681 C CA . ASN A 1 84 ? 0.962 7.397 16.934 1.00 90.25 84 ASN A CA 1
ATOM 682 C C . ASN A 1 84 ? 2.107 6.381 17.069 1.00 90.25 84 ASN A C 1
ATOM 684 O O . ASN A 1 84 ? 2.490 5.972 18.170 1.00 90.25 84 ASN A O 1
ATOM 688 N N . TYR A 1 85 ? 2.614 5.929 15.924 1.00 89.94 85 TYR A N 1
ATOM 689 C CA . TYR A 1 85 ? 3.622 4.888 15.844 1.00 89.94 85 TYR A CA 1
ATOM 690 C C . TYR A 1 85 ? 4.823 5.207 16.738 1.00 89.94 85 TYR A C 1
ATOM 692 O O . TYR A 1 85 ? 5.253 6.362 16.859 1.00 89.94 85 TYR A O 1
ATOM 700 N N . VAL A 1 86 ? 5.302 4.168 17.435 1.00 85.50 86 VAL A N 1
ATOM 701 C CA . VAL A 1 86 ? 6.339 4.227 18.483 1.00 85.50 86 VAL A CA 1
ATOM 702 C C . VAL A 1 86 ? 6.139 5.357 19.506 1.00 85.50 86 VAL A C 1
ATOM 704 O O . VAL A 1 86 ? 7.092 5.828 20.127 1.00 85.50 86 VAL A O 1
ATOM 707 N N . TYR A 1 87 ? 4.886 5.780 19.694 1.00 80.44 87 TYR A N 1
ATOM 708 C CA . TYR A 1 87 ? 4.439 6.831 20.600 1.00 80.44 87 TYR A CA 1
ATOM 709 C C . TYR A 1 87 ? 5.010 8.233 20.339 1.00 80.44 87 TYR A C 1
ATOM 711 O O . TYR A 1 87 ? 5.008 9.091 21.232 1.00 80.44 87 TYR A O 1
ATOM 719 N N . ARG A 1 88 ? 5.545 8.462 19.137 1.00 80.31 88 ARG A N 1
ATOM 720 C CA . ARG A 1 88 ? 6.257 9.700 18.786 1.00 80.31 88 ARG A CA 1
ATOM 721 C C . ARG A 1 88 ? 5.880 10.257 17.425 1.00 80.31 88 ARG A C 1
ATOM 723 O O . ARG A 1 88 ? 6.009 11.460 17.233 1.00 80.31 88 ARG A O 1
ATOM 730 N N . CYS A 1 89 ? 5.456 9.409 16.493 1.00 83.88 89 CYS A N 1
ATOM 731 C CA . CYS A 1 89 ? 5.249 9.824 15.111 1.00 83.88 89 CYS A CA 1
ATOM 732 C C . CYS A 1 89 ? 4.014 10.706 14.917 1.00 83.88 89 CYS A C 1
ATOM 734 O O . CYS A 1 89 ? 3.981 11.447 13.944 1.00 83.88 89 CYS A O 1
ATOM 736 N N . GLY A 1 90 ? 3.021 10.631 15.813 1.00 89.25 90 GLY A N 1
ATOM 737 C CA . GLY A 1 90 ? 1.812 11.459 15.741 1.00 89.25 90 GLY A CA 1
ATOM 738 C C . GLY A 1 90 ? 0.869 11.147 14.573 1.00 89.25 90 GLY A C 1
ATOM 739 O O . GLY A 1 90 ? -0.127 11.845 14.416 1.00 89.25 90 GLY A O 1
ATOM 740 N N . ASN A 1 91 ? 1.151 10.107 13.785 1.00 95.12 91 ASN A N 1
ATOM 741 C CA . ASN A 1 91 ? 0.312 9.690 12.665 1.00 95.12 91 ASN A CA 1
ATOM 742 C C . ASN A 1 91 ? -1.055 9.185 13.144 1.00 95.12 91 ASN A C 1
ATOM 744 O O . ASN A 1 91 ? -1.163 8.567 14.208 1.00 95.12 91 ASN A O 1
ATOM 748 N N . VAL A 1 92 ? -2.080 9.345 12.312 1.00 96.31 92 VAL A N 1
ATOM 749 C CA . VAL A 1 92 ? -3.331 8.596 12.477 1.00 96.31 92 VAL A CA 1
ATOM 750 C C . VAL A 1 92 ? -3.182 7.196 11.875 1.00 96.31 92 VAL A C 1
ATOM 752 O O . VAL A 1 92 ? -2.163 6.854 11.266 1.00 96.31 92 VAL A O 1
ATOM 755 N N . ALA A 1 93 ? -4.181 6.352 12.088 1.00 97.81 93 ALA A N 1
ATOM 756 C CA . ALA A 1 93 ? -4.256 5.026 11.504 1.00 97.81 93 ALA A CA 1
ATOM 757 C C . ALA A 1 93 ? -5.502 4.882 10.641 1.00 97.81 93 ALA A C 1
ATOM 759 O O . ALA A 1 93 ? -6.492 5.579 10.853 1.00 97.81 93 ALA A O 1
ATOM 760 N N . ALA A 1 94 ? -5.464 3.954 9.694 1.00 98.50 94 ALA A N 1
ATOM 761 C CA . ALA A 1 94 ? -6.603 3.629 8.861 1.00 98.50 94 ALA A CA 1
ATOM 762 C C . ALA A 1 94 ? -6.789 2.119 8.684 1.00 98.50 94 ALA A C 1
ATOM 764 O O . ALA A 1 94 ? -5.870 1.315 8.881 1.00 98.50 94 ALA A O 1
ATOM 765 N N . ILE A 1 95 ? -8.007 1.752 8.294 1.00 98.44 95 ILE A N 1
ATOM 766 C CA . ILE A 1 95 ? -8.340 0.486 7.641 1.00 98.44 95 ILE A CA 1
ATOM 767 C C . ILE A 1 95 ? -8.981 0.789 6.282 1.00 98.44 95 ILE A C 1
ATOM 769 O O . ILE A 1 95 ? -9.754 1.741 6.164 1.00 98.44 95 ILE A O 1
ATOM 773 N N . LEU A 1 96 ? -8.676 -0.030 5.276 1.00 98.31 96 LEU A N 1
ATOM 774 C CA . LEU A 1 96 ? -9.403 -0.067 4.008 1.00 98.31 96 LEU A CA 1
ATOM 775 C C . LEU A 1 96 ? -10.451 -1.178 4.096 1.00 98.31 96 LEU A C 1
ATOM 777 O O . LEU A 1 96 ? -10.105 -2.356 4.178 1.00 98.31 96 LEU A O 1
ATOM 781 N N . GLN A 1 97 ? -11.724 -0.801 4.108 1.00 98.25 97 GLN A N 1
ATOM 782 C CA . GLN A 1 97 ? -12.845 -1.729 4.059 1.00 98.25 97 GLN A CA 1
ATOM 783 C C . GLN A 1 97 ? -13.291 -1.914 2.609 1.00 98.25 97 GLN A C 1
ATOM 785 O O . GLN A 1 97 ? -13.469 -0.937 1.884 1.00 98.25 97 GLN A O 1
ATOM 790 N N . LEU A 1 98 ? -13.502 -3.170 2.220 1.00 97.38 98 LEU A N 1
ATOM 791 C CA . LEU A 1 98 ? -14.098 -3.559 0.947 1.00 97.38 98 LEU A CA 1
ATOM 792 C C . LEU A 1 98 ? -15.454 -4.207 1.232 1.00 97.38 98 LEU A C 1
ATOM 794 O O . LEU A 1 98 ? -15.532 -5.090 2.088 1.00 97.38 98 LEU A O 1
ATOM 798 N N . ASP A 1 99 ? -16.512 -3.763 0.556 1.00 97.12 99 ASP A N 1
ATOM 799 C CA . ASP A 1 99 ? -17.821 -4.425 0.632 1.00 97.12 99 ASP A CA 1
ATOM 800 C C . ASP A 1 99 ? -17.923 -5.624 -0.338 1.00 97.12 99 ASP A C 1
ATOM 802 O O . ASP A 1 99 ? -16.970 -5.970 -1.037 1.00 97.12 99 ASP A O 1
ATOM 806 N N . GLU A 1 100 ? -19.089 -6.275 -0.401 1.00 96.88 100 GLU A N 1
ATOM 807 C CA . GLU A 1 100 ? -19.333 -7.432 -1.284 1.00 96.88 100 GLU A CA 1
ATOM 808 C C . GLU A 1 100 ? -19.181 -7.119 -2.782 1.00 96.88 100 GLU A C 1
ATOM 810 O O . GLU A 1 100 ? -19.010 -8.027 -3.594 1.00 96.88 100 GLU A O 1
ATOM 815 N N . LYS A 1 101 ? -19.250 -5.838 -3.157 1.00 96.88 101 LYS A N 1
ATOM 816 C CA . LYS A 1 101 ? -19.066 -5.343 -4.525 1.00 96.88 101 LYS A CA 1
ATOM 817 C C . LYS A 1 101 ? -17.686 -4.712 -4.724 1.00 96.88 101 LYS A C 1
ATOM 819 O O . LYS A 1 101 ? -17.461 -4.098 -5.762 1.00 96.88 101 LYS A O 1
ATOM 824 N N . LEU A 1 102 ? -16.780 -4.873 -3.756 1.00 95.38 102 LEU A N 1
ATOM 825 C CA . LEU A 1 102 ? -15.440 -4.285 -3.727 1.00 95.38 102 LEU A CA 1
ATOM 826 C C . LEU A 1 102 ? -15.430 -2.748 -3.711 1.00 95.38 102 LEU A C 1
ATOM 828 O O . LEU A 1 102 ? -14.413 -2.136 -4.042 1.00 95.38 102 LEU A O 1
ATOM 832 N N . ASN A 1 103 ? -16.522 -2.105 -3.285 1.00 96.06 103 ASN A N 1
ATOM 833 C CA . ASN A 1 103 ? -16.494 -0.669 -3.029 1.00 96.06 103 ASN A CA 1
ATOM 834 C C . ASN A 1 103 ? -15.573 -0.385 -1.842 1.00 96.06 103 ASN A C 1
ATOM 836 O O . ASN A 1 103 ? -15.591 -1.101 -0.838 1.00 96.06 103 ASN A O 1
ATOM 840 N N . GLN A 1 104 ? -14.784 0.678 -1.967 1.00 96.31 104 GLN A N 1
ATOM 841 C CA . GLN A 1 104 ? -13.720 1.018 -1.032 1.00 96.31 104 GLN A CA 1
ATOM 842 C C . GLN A 1 104 ? -14.185 2.090 -0.041 1.00 96.31 104 GLN A C 1
ATOM 844 O O . GLN A 1 104 ? -14.670 3.145 -0.444 1.00 96.31 104 GLN A O 1
ATOM 849 N N . GLU A 1 105 ? -13.996 1.847 1.256 1.00 98.00 105 GLU A N 1
ATOM 850 C CA . GLU A 1 105 ? -14.219 2.826 2.325 1.00 98.00 105 GLU A CA 1
ATOM 851 C C . GLU A 1 105 ? -12.986 2.881 3.236 1.00 98.00 105 GLU A C 1
ATOM 853 O O . GLU A 1 105 ? -12.588 1.876 3.828 1.00 98.00 105 GLU A O 1
ATOM 858 N N . ILE A 1 106 ? -12.385 4.064 3.383 1.00 98.31 106 ILE A N 1
ATOM 859 C CA . ILE A 1 106 ? -11.293 4.286 4.336 1.00 98.31 106 ILE A CA 1
ATOM 860 C C . ILE A 1 106 ? -11.879 4.704 5.683 1.00 98.31 106 ILE A C 1
ATOM 862 O O . ILE A 1 106 ? -12.571 5.718 5.777 1.00 98.31 106 ILE A O 1
ATOM 866 N N . LYS A 1 107 ? -11.552 3.967 6.748 1.00 98.25 107 LYS A N 1
ATOM 867 C CA . LYS A 1 107 ? -11.928 4.335 8.121 1.00 98.25 107 LYS A CA 1
ATOM 868 C C . LYS A 1 107 ? -10.695 4.729 8.914 1.00 98.25 107 LYS A C 1
ATOM 870 O O . LYS A 1 107 ? -9.822 3.897 9.157 1.00 98.25 107 LYS A O 1
ATOM 875 N N . ILE A 1 108 ? -10.648 5.993 9.323 1.00 98.19 108 ILE A N 1
ATOM 876 C CA . ILE A 1 108 ? -9.540 6.580 10.081 1.00 98.19 108 ILE A CA 1
ATOM 877 C C . ILE A 1 108 ? -9.825 6.481 11.581 1.00 98.19 108 ILE A C 1
ATOM 879 O O . ILE A 1 108 ? -10.948 6.708 12.033 1.00 98.19 108 ILE A O 1
ATOM 883 N N . PHE A 1 109 ? -8.797 6.168 12.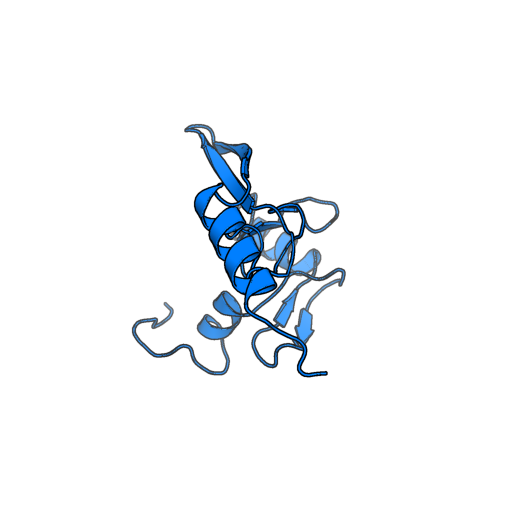364 1.00 97.62 109 PHE A N 1
ATOM 884 C CA . PHE A 1 109 ? -8.854 6.127 13.818 1.00 97.62 109 PHE A CA 1
ATOM 885 C C . PHE A 1 109 ? -7.544 6.618 14.447 1.00 97.62 109 PHE A C 1
ATOM 887 O O . PHE A 1 109 ? -6.487 6.657 13.819 1.00 97.62 109 PHE A O 1
ATOM 894 N N . THR A 1 110 ? -7.626 7.012 15.716 1.00 96.00 110 THR A N 1
ATOM 895 C CA . THR A 1 110 ? -6.482 7.463 16.524 1.00 96.00 110 THR A CA 1
ATOM 896 C C . THR A 1 110 ? -6.250 6.509 17.688 1.00 96.00 110 THR A C 1
ATOM 898 O O . THR A 1 110 ? -7.028 5.580 17.921 1.00 96.00 110 THR A O 1
ATOM 901 N N . GLU A 1 111 ? -5.153 6.697 18.414 1.00 92.00 111 GLU A N 1
ATOM 902 C CA . GLU A 1 111 ? -4.865 5.921 19.608 1.00 92.00 111 GLU A CA 1
ATOM 903 C C . GLU A 1 111 ? -5.937 6.122 20.690 1.00 92.00 111 GLU A C 1
ATOM 905 O O . GLU A 1 111 ? -6.561 7.179 20.818 1.00 92.00 111 GLU A O 1
ATOM 910 N N . THR A 1 112 ? -6.135 5.091 21.509 1.00 91.44 112 THR A N 1
ATOM 911 C CA . THR A 1 112 ? -7.119 5.129 22.591 1.00 91.44 112 THR A CA 1
ATOM 912 C C . THR A 1 112 ? -6.714 6.124 23.681 1.00 91.44 112 THR A C 1
ATOM 914 O O . THR A 1 112 ? -5.532 6.391 23.914 1.00 91.44 112 THR A O 1
ATOM 917 N N . GLU A 1 113 ? -7.693 6.609 24.445 1.00 88.56 113 GLU A N 1
ATOM 918 C CA . GLU A 1 113 ? -7.442 7.493 25.591 1.00 88.56 113 GLU A CA 1
ATOM 919 C C . GLU A 1 113 ? -6.510 6.865 26.643 1.00 88.56 113 GLU A C 1
ATOM 921 O O . GLU A 1 113 ? -5.739 7.568 27.299 1.00 88.56 113 GLU A O 1
ATOM 926 N N . GLN A 1 114 ? -6.530 5.536 26.793 1.00 84.94 114 GLN A N 1
ATOM 927 C CA . GLN A 1 114 ? -5.607 4.823 27.678 1.00 84.94 114 GLN A CA 1
ATOM 928 C C . GLN A 1 114 ? -4.152 4.982 27.218 1.00 84.94 114 GLN A C 1
ATOM 930 O O . GLN A 1 114 ? -3.287 5.290 28.041 1.00 84.94 114 GLN A O 1
ATOM 935 N N . ASN A 1 115 ? -3.890 4.853 25.915 1.00 81.56 115 ASN A N 1
ATOM 936 C CA . ASN A 1 115 ? -2.554 5.039 25.349 1.00 81.56 115 ASN A CA 1
ATOM 937 C C . ASN A 1 115 ? -2.088 6.498 25.470 1.00 81.56 115 ASN A C 1
ATOM 939 O O . ASN A 1 115 ? -0.938 6.743 25.844 1.00 81.56 115 ASN A O 1
ATOM 943 N N . LYS A 1 116 ? -2.983 7.475 25.265 1.00 81.31 116 LYS A N 1
ATOM 944 C CA . LYS A 1 116 ? -2.672 8.903 25.480 1.00 81.31 116 LYS A CA 1
ATOM 945 C C . LYS A 1 116 ? -2.281 9.194 26.931 1.00 81.31 116 LYS A C 1
ATOM 947 O O . LYS A 1 116 ? -1.310 9.907 27.191 1.00 81.31 116 LYS A O 1
ATOM 952 N N . LYS A 1 117 ? -3.002 8.610 27.895 1.00 79.19 117 LYS A N 1
ATOM 953 C CA . LYS A 1 117 ? -2.711 8.761 29.331 1.00 79.19 117 LYS A CA 1
ATOM 954 C C . LYS A 1 117 ? -1.394 8.100 29.727 1.00 79.19 117 LYS A C 1
ATOM 956 O O . LYS A 1 117 ? -0.598 8.732 30.421 1.00 79.19 117 LYS A O 1
ATOM 961 N N . ALA A 1 118 ? -1.135 6.877 29.261 1.00 76.12 118 ALA A N 1
ATOM 962 C CA . ALA A 1 118 ? 0.136 6.189 29.491 1.00 76.12 118 ALA A CA 1
ATOM 963 C C . ALA A 1 118 ? 1.323 7.034 29.000 1.00 76.12 118 ALA A C 1
ATOM 965 O O . ALA A 1 118 ? 2.314 7.191 29.712 1.00 76.12 118 ALA A O 1
ATOM 966 N N . LEU A 1 119 ? 1.176 7.679 27.841 1.00 72.06 119 LEU A N 1
ATOM 967 C CA . LEU A 1 119 ? 2.168 8.604 27.304 1.00 72.06 119 LEU A CA 1
ATOM 968 C C . LEU A 1 119 ? 2.379 9.853 28.152 1.00 72.06 119 LEU A C 1
ATOM 970 O O . LEU A 1 119 ? 3.520 10.256 28.378 1.00 72.06 119 LEU A O 1
ATOM 974 N N . SER A 1 120 ? 1.300 10.478 28.627 1.00 69.69 120 SER A N 1
ATOM 975 C CA . SER A 1 120 ? 1.410 11.631 29.522 1.00 69.69 120 SER A CA 1
ATOM 976 C C . SER A 1 120 ? 2.150 11.273 30.813 1.00 69.69 120 SER A C 1
ATOM 978 O O . SER A 1 120 ? 2.935 12.086 31.299 1.00 69.69 120 SER A O 1
ATOM 980 N N . LEU A 1 121 ? 1.931 10.070 31.348 1.00 66.19 121 LEU A N 1
ATOM 981 C CA . LEU A 1 121 ? 2.617 9.574 32.542 1.00 66.19 121 LEU A CA 1
ATOM 982 C C . LEU A 1 121 ? 4.096 9.274 32.267 1.00 66.19 121 LEU A C 1
ATOM 984 O O . LEU A 1 121 ? 4.949 9.685 33.048 1.00 66.19 121 LEU A O 1
ATOM 988 N N . MET A 1 122 ? 4.418 8.641 31.133 1.00 66.56 122 MET A N 1
ATOM 989 C CA . MET A 1 122 ? 5.809 8.413 30.725 1.00 66.56 122 MET A CA 1
ATOM 990 C C . MET A 1 122 ? 6.561 9.731 30.503 1.00 66.56 122 MET A C 1
ATOM 992 O O . MET A 1 122 ? 7.662 9.888 31.018 1.00 66.56 122 MET A O 1
ATOM 996 N N . LYS A 1 123 ? 5.958 10.714 29.818 1.00 62.16 123 LYS A N 1
ATOM 997 C CA . LYS A 1 123 ? 6.557 12.049 29.629 1.00 62.16 123 LYS A CA 1
ATOM 998 C C . LYS A 1 123 ? 6.765 12.798 30.949 1.00 62.16 123 LYS A C 1
ATOM 1000 O O . LYS A 1 123 ? 7.750 13.511 31.071 1.00 62.16 123 LYS A O 1
ATOM 1005 N N . LYS A 1 124 ? 5.875 12.631 31.936 1.00 57.91 124 LYS A N 1
ATOM 1006 C CA . LYS A 1 124 ? 6.042 13.218 33.279 1.00 57.91 124 LYS A CA 1
ATOM 1007 C C . LYS A 1 124 ? 7.164 12.560 34.090 1.00 57.91 124 LYS A C 1
ATOM 1009 O O . LYS A 1 124 ? 7.770 13.235 34.912 1.00 57.91 124 LYS A O 1
ATOM 1014 N N . ASN A 1 125 ? 7.441 11.275 33.857 1.00 54.19 125 ASN A N 1
ATOM 1015 C CA . ASN A 1 125 ? 8.459 10.515 34.590 1.00 54.19 125 ASN A CA 1
ATOM 1016 C C . ASN A 1 125 ? 9.852 10.539 33.943 1.00 54.19 125 ASN A C 1
ATOM 1018 O O . ASN A 1 125 ? 10.815 10.107 34.573 1.00 54.19 125 ASN A O 1
ATOM 1022 N N . ILE A 1 126 ? 9.993 11.066 32.724 1.00 55.50 126 ILE A N 1
ATOM 1023 C CA . ILE A 1 126 ? 11.304 11.402 32.159 1.00 55.50 126 ILE A CA 1
ATOM 1024 C C . ILE A 1 126 ? 11.694 12.771 32.730 1.00 55.50 126 ILE A C 1
ATOM 1026 O O . ILE A 1 126 ? 11.515 13.810 32.097 1.00 55.50 126 ILE A O 1
ATOM 1030 N N . MET A 1 127 ? 12.180 12.775 33.976 1.00 43.72 127 MET A N 1
ATOM 1031 C CA . MET A 1 127 ? 12.958 13.905 34.478 1.00 43.72 127 MET A CA 1
ATOM 1032 C C . MET A 1 127 ? 14.217 14.038 33.621 1.00 43.72 127 MET A C 1
ATOM 1034 O O . MET A 1 127 ? 14.922 13.055 33.407 1.00 43.72 127 MET A O 1
ATOM 1038 N N . TYR A 1 128 ? 14.443 15.262 33.142 1.00 48.38 128 TYR A N 1
ATOM 1039 C CA . TYR A 1 128 ? 15.694 15.814 32.629 1.00 48.38 128 TYR A CA 1
ATOM 1040 C C . TYR A 1 128 ? 16.923 14.909 32.812 1.00 48.38 128 TYR A C 1
ATOM 1042 O O . TYR A 1 128 ? 17.575 14.930 33.850 1.00 48.38 128 TYR A O 1
ATOM 1050 N N . PHE A 1 129 ? 17.263 14.166 31.764 1.00 41.59 129 PHE A N 1
ATOM 1051 C CA . PHE A 1 129 ? 18.652 13.847 31.453 1.00 41.59 129 PHE A CA 1
ATOM 1052 C C . PHE A 1 129 ? 18.885 14.234 29.994 1.00 41.59 129 PHE A C 1
ATOM 1054 O O . PHE A 1 129 ? 18.825 13.412 29.081 1.00 41.59 129 PHE A O 1
ATOM 1061 N N . LEU A 1 130 ? 19.057 15.541 29.815 1.00 38.53 130 LEU A N 1
ATOM 1062 C CA . LEU A 1 130 ? 19.900 16.168 28.806 1.00 38.53 130 LEU A CA 1
ATOM 1063 C C . LEU A 1 130 ? 20.843 17.094 29.570 1.00 38.53 130 LEU A C 1
ATOM 1065 O O . LEU A 1 130 ? 20.328 17.800 30.469 1.00 38.53 130 LEU A O 1
#

Organism: Reticulomyxa filosa (NCBI:txid46433)

Radius of gyration: 18.24 Å; chains: 1; bounding box: 39×38×51 Å